Protein AF-A0A6A4NBH6-F1 (afdb_monomer_lite)

Foldseek 3Di:
DDDPPVVPDDLVPDDLVPRPVNPPPPCPDPPVPCDPVNVVVVVVVVVVLVVQQVPDVVSVVVSVVVVVVVVVVVVPDDPPDDDDDPDDDDDPDDPPPPDDPDPDPDPDDPPDDDDPDDPPPPPQQCFEPPPPQRDRPDYVVPRVVVVVVVVPDPPDDDDDDD

Radius of gyration: 33.13 Å; chains: 1; bounding box: 69×59×85 Å

Secondary structure (DSSP, 8-state):
-----TT---GGGS-GGGSGGG-SS----------HHHHHHHHHHHHHHHHHHTT-HHHHHHHHHHHHHHHHHHHTSPPS------------------PPPP-----PPP---PPSS------------STTT--SSS-GGG-HHHHHHHHTS---------

pLDDT: mean 70.54, std 18.47, range [39.44, 98.12]

Structure (mmCIF, N/CA/C/O backbone):
data_AF-A0A6A4NBH6-F1
#
_entry.id   AF-A0A6A4NBH6-F1
#
loop_
_atom_site.group_PDB
_atom_site.id
_atom_site.type_symbol
_atom_site.label_atom_id
_atom_site.label_alt_id
_atom_site.label_comp_id
_atom_site.label_asym_id
_atom_site.label_entity_id
_atom_site.label_seq_id
_atom_site.pdbx_PDB_ins_code
_atom_site.Cartn_x
_atom_site.Cartn_y
_atom_site.Cartn_z
_atom_site.occupancy
_atom_site.B_iso_or_equiv
_atom_site.auth_seq_id
_atom_site.auth_comp_id
_atom_site.auth_asym_id
_atom_site.auth_atom_id
_atom_site.pdbx_PDB_model_num
ATOM 1 N N . MET A 1 1 ? -9.751 12.878 -36.131 1.00 39.44 1 MET A N 1
ATOM 2 C CA . MET A 1 1 ? -8.329 13.252 -36.295 1.00 39.44 1 MET A CA 1
ATOM 3 C C . MET A 1 1 ? -7.495 11.997 -36.101 1.00 39.44 1 MET A C 1
ATOM 5 O O . MET A 1 1 ? -7.466 11.483 -34.992 1.00 39.44 1 MET A O 1
ATOM 9 N N . LEU A 1 2 ? -6.922 11.445 -37.173 1.00 47.69 2 LEU A N 1
ATOM 10 C CA . LEU A 1 2 ? -6.086 10.242 -37.103 1.00 47.69 2 LEU A CA 1
ATOM 11 C C . LEU A 1 2 ? -4.671 10.660 -36.704 1.00 47.69 2 LEU A C 1
ATOM 13 O O . LEU A 1 2 ? -4.011 11.411 -37.420 1.00 47.69 2 LEU A O 1
ATOM 17 N N . LYS A 1 3 ? -4.250 10.237 -35.513 1.00 53.72 3 LYS A N 1
ATOM 18 C CA . LYS A 1 3 ? -2.918 10.503 -34.981 1.00 53.72 3 LYS A CA 1
ATOM 19 C C . LYS A 1 3 ? -1.975 9.487 -35.613 1.00 53.72 3 LYS A C 1
ATOM 21 O O . LYS A 1 3 ? -1.895 8.347 -35.170 1.00 53.72 3 LYS A O 1
ATOM 26 N N . ASN A 1 4 ? -1.350 9.871 -36.718 1.00 55.12 4 ASN A N 1
ATOM 27 C CA . ASN A 1 4 ? -0.366 9.013 -37.350 1.00 55.12 4 ASN A CA 1
ATOM 28 C C . ASN A 1 4 ? 0.938 9.082 -36.554 1.00 55.12 4 ASN A C 1
ATOM 30 O O . ASN A 1 4 ? 1.739 10.003 -36.722 1.00 55.12 4 ASN A O 1
ATOM 34 N N . ASP A 1 5 ? 1.149 8.094 -35.691 1.00 62.22 5 ASP A N 1
ATOM 35 C CA . ASP A 1 5 ? 2.403 7.908 -34.970 1.00 62.22 5 ASP A CA 1
ATOM 36 C C . ASP A 1 5 ? 3.453 7.266 -35.898 1.00 62.22 5 ASP A C 1
ATOM 38 O O . ASP A 1 5 ? 3.867 6.121 -35.729 1.00 62.22 5 ASP A O 1
ATOM 42 N N . TYR A 1 6 ? 3.899 8.028 -36.902 1.00 61.91 6 TYR A N 1
ATOM 43 C CA . TYR A 1 6 ? 4.913 7.626 -37.890 1.00 61.91 6 TYR A CA 1
ATOM 44 C C . TYR A 1 6 ? 6.323 7.398 -37.309 1.00 61.91 6 TYR A C 1
ATOM 46 O O . TYR A 1 6 ? 7.244 7.055 -38.046 1.00 61.91 6 TYR A O 1
ATOM 54 N N . PHE A 1 7 ? 6.511 7.581 -36.001 1.00 66.62 7 PHE A N 1
ATOM 55 C CA . PHE A 1 7 ? 7.799 7.404 -35.321 1.00 66.62 7 PHE A CA 1
ATOM 56 C C . PHE A 1 7 ? 7.927 6.069 -34.577 1.00 66.62 7 PHE A C 1
ATOM 58 O O . PHE A 1 7 ? 8.984 5.784 -34.016 1.00 66.62 7 PHE A O 1
ATOM 65 N N . ASN A 1 8 ? 6.887 5.229 -34.585 1.00 71.44 8 ASN A N 1
ATOM 66 C CA . ASN A 1 8 ? 6.960 3.892 -34.003 1.00 71.44 8 ASN A CA 1
ATOM 67 C C . ASN A 1 8 ? 7.524 2.910 -35.032 1.00 71.44 8 ASN A C 1
ATOM 69 O O . ASN A 1 8 ? 6.779 2.267 -35.769 1.00 71.44 8 ASN A O 1
ATOM 73 N N . LEU A 1 9 ? 8.854 2.817 -35.099 1.00 75.56 9 LEU A N 1
ATOM 74 C CA . LEU A 1 9 ? 9.525 1.827 -35.936 1.00 75.56 9 LEU A CA 1
ATOM 75 C C . LEU A 1 9 ? 9.353 0.425 -35.311 1.00 75.56 9 LEU A C 1
ATOM 77 O O . LEU A 1 9 ? 9.776 0.235 -34.170 1.00 75.56 9 LEU A O 1
ATOM 81 N N . PRO A 1 10 ? 8.755 -0.556 -36.016 1.00 81.19 10 PRO A N 1
ATOM 82 C CA . PRO A 1 10 ? 8.563 -1.900 -35.473 1.00 81.19 10 PRO A CA 1
ATOM 83 C C . PRO A 1 10 ? 9.874 -2.597 -35.079 1.00 81.19 10 PRO A C 1
ATOM 85 O O . PRO A 1 10 ? 10.871 -2.500 -35.794 1.00 81.19 10 PRO A O 1
ATOM 88 N N . ASP A 1 11 ? 9.836 -3.399 -34.010 1.00 75.75 11 ASP A N 1
ATOM 89 C CA . ASP A 1 11 ? 10.998 -4.091 -33.418 1.00 75.75 11 ASP A CA 1
ATOM 90 C C . ASP A 1 11 ? 11.776 -4.993 -34.386 1.00 75.75 11 ASP A C 1
ATOM 92 O O . ASP A 1 11 ? 12.974 -5.229 -34.199 1.00 75.75 11 ASP A O 1
ATOM 96 N N . LYS A 1 12 ? 11.117 -5.482 -35.442 1.00 80.81 12 LYS A N 1
ATOM 97 C CA . LYS A 1 12 ? 11.752 -6.273 -36.506 1.00 80.81 12 LYS A CA 1
ATOM 98 C C . LYS A 1 12 ? 12.794 -5.489 -37.314 1.00 80.81 12 LYS A C 1
ATOM 100 O O . LYS A 1 12 ? 13.667 -6.104 -37.909 1.00 80.81 12 LYS A O 1
ATOM 105 N N . TYR A 1 13 ? 12.724 -4.157 -37.312 1.00 82.06 13 TYR A N 1
ATOM 106 C CA . TYR A 1 13 ? 13.686 -3.286 -37.997 1.00 82.06 13 TYR A CA 1
ATOM 107 C C . TYR A 1 13 ? 14.760 -2.719 -37.060 1.00 82.06 13 TYR A C 1
ATOM 109 O O . TYR A 1 13 ? 15.695 -2.069 -37.523 1.00 82.06 13 TYR A O 1
ATOM 117 N N . LEU A 1 14 ? 14.637 -2.938 -35.747 1.00 77.81 14 LEU A N 1
ATOM 118 C CA . LEU A 1 14 ? 15.648 -2.522 -34.782 1.00 77.81 14 LEU A CA 1
ATOM 119 C C . LEU A 1 14 ? 16.732 -3.605 -34.669 1.00 77.81 14 LEU A C 1
ATOM 121 O O . LEU A 1 14 ? 16.396 -4.786 -34.534 1.00 77.81 14 LEU A O 1
ATOM 125 N N . PRO A 1 15 ? 18.028 -3.230 -34.662 1.00 77.69 15 PRO A N 1
ATOM 126 C CA . PRO A 1 15 ? 19.101 -4.152 -34.307 1.00 77.69 15 PRO A CA 1
ATOM 127 C C . PRO A 1 15 ? 18.795 -4.835 -32.974 1.00 77.69 15 PRO A C 1
ATOM 129 O O . PRO A 1 15 ? 18.314 -4.162 -32.061 1.00 77.69 15 PRO A O 1
ATOM 132 N N . LEU A 1 16 ? 19.119 -6.130 -32.839 1.00 70.44 16 LEU A N 1
ATOM 133 C CA . LEU A 1 16 ? 18.786 -6.923 -31.646 1.00 70.44 16 LEU A CA 1
ATOM 134 C C . LEU A 1 16 ? 19.117 -6.162 -30.364 1.00 70.44 16 LEU A C 1
ATOM 136 O O . LEU A 1 16 ? 18.200 -5.869 -29.624 1.00 70.44 16 LEU A O 1
ATOM 140 N N . ARG A 1 17 ? 20.356 -5.673 -30.207 1.00 72.50 17 ARG A N 1
ATOM 141 C CA . ARG A 1 17 ? 20.828 -4.866 -29.058 1.00 72.50 17 ARG A CA 1
ATOM 142 C C . ARG A 1 17 ? 19.977 -3.640 -28.672 1.00 72.50 17 ARG A C 1
ATOM 144 O O . ARG A 1 17 ? 20.167 -3.100 -27.587 1.00 72.50 17 ARG A O 1
ATOM 151 N N . TRP A 1 18 ? 19.139 -3.128 -29.573 1.00 71.69 18 TRP A N 1
ATOM 152 C CA . TRP A 1 18 ? 18.244 -1.985 -29.347 1.00 71.69 18 TRP A CA 1
ATOM 153 C C . TRP A 1 18 ? 16.795 -2.412 -29.098 1.00 71.69 18 TRP A C 1
ATOM 155 O O . TRP A 1 18 ? 15.990 -1.605 -28.632 1.00 71.69 18 TRP A O 1
ATOM 165 N N . ARG A 1 19 ? 16.456 -3.674 -29.376 1.00 78.50 19 ARG A N 1
ATOM 166 C CA . ARG A 1 19 ? 15.166 -4.257 -29.031 1.00 78.50 19 ARG A CA 1
ATOM 167 C C . ARG A 1 19 ? 15.088 -4.393 -27.514 1.00 78.50 19 ARG A C 1
ATOM 169 O O . ARG A 1 19 ? 15.969 -4.965 -26.878 1.00 78.50 19 ARG A O 1
ATOM 176 N N . ARG A 1 20 ? 13.997 -3.917 -26.911 1.00 64.69 20 ARG A N 1
ATOM 177 C CA . ARG A 1 20 ? 13.795 -4.034 -25.452 1.00 64.69 20 ARG A CA 1
ATOM 178 C C . ARG A 1 20 ? 13.777 -5.492 -24.973 1.00 64.69 20 ARG A C 1
ATOM 180 O O . ARG A 1 20 ? 14.118 -5.751 -23.823 1.00 64.69 20 ARG A O 1
ATOM 187 N N . ALA A 1 21 ? 13.411 -6.419 -25.857 1.00 57.66 21 ALA A N 1
ATOM 188 C CA . ALA A 1 21 ? 13.360 -7.853 -25.592 1.00 57.66 21 ALA A CA 1
ATOM 189 C C . ALA A 1 21 ? 14.740 -8.537 -25.514 1.00 57.66 21 ALA A C 1
ATOM 191 O O . ALA A 1 21 ? 14.831 -9.626 -24.967 1.00 57.66 21 ALA A O 1
ATOM 192 N N . SER A 1 22 ? 15.823 -7.927 -26.018 1.00 54.28 22 SER A N 1
ATOM 193 C CA . SER A 1 22 ? 17.153 -8.564 -26.053 1.00 54.28 22 SER A CA 1
ATOM 194 C C . SER A 1 22 ? 18.062 -8.156 -24.885 1.00 54.28 22 SER A C 1
ATOM 196 O O . SER A 1 22 ? 19.291 -8.243 -24.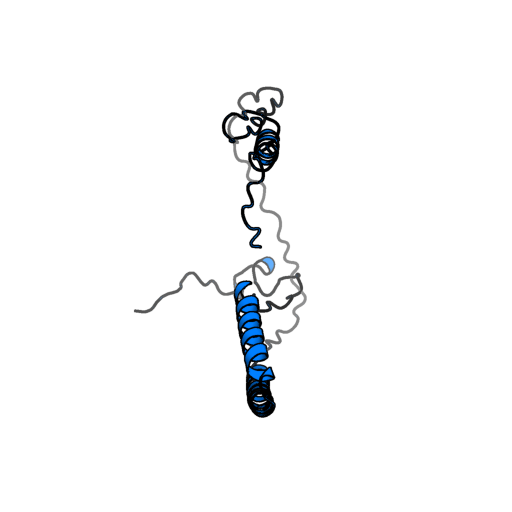981 1.00 54.28 22 SER A O 1
ATOM 198 N N . SER A 1 23 ? 17.495 -7.601 -23.817 1.00 52.56 23 SER A N 1
ATOM 199 C CA . SER A 1 23 ? 18.273 -7.242 -22.639 1.00 52.56 23 SER A CA 1
ATOM 200 C C . SER A 1 23 ? 18.846 -8.518 -22.017 1.00 52.56 23 SER A C 1
ATOM 202 O O . SER A 1 23 ? 18.110 -9.298 -21.431 1.00 52.56 23 SER A O 1
ATOM 204 N N . LEU A 1 24 ? 20.166 -8.712 -22.108 1.00 53.81 24 LEU A N 1
ATOM 205 C CA . LEU A 1 24 ? 20.897 -9.736 -21.341 1.00 53.81 24 LEU A CA 1
ATOM 206 C C . LEU A 1 24 ? 20.950 -9.423 -19.839 1.00 53.81 24 LEU A C 1
ATOM 208 O O . LEU A 1 24 ? 21.457 -10.213 -19.048 1.00 53.81 24 LEU A O 1
ATOM 212 N N . ILE A 1 25 ? 20.437 -8.262 -19.428 1.00 53.56 25 ILE A N 1
ATOM 213 C CA . ILE A 1 25 ? 20.061 -8.049 -18.037 1.00 53.56 25 ILE A CA 1
ATOM 214 C C . ILE A 1 25 ? 18.819 -8.913 -17.848 1.00 53.56 25 ILE A C 1
ATOM 216 O O . ILE A 1 25 ? 17.854 -8.662 -18.583 1.00 53.56 25 ILE A O 1
ATOM 220 N N . PRO A 1 26 ? 18.813 -9.880 -16.903 1.00 41.62 26 PRO A N 1
ATOM 221 C CA . PRO A 1 26 ? 17.586 -10.550 -16.511 1.00 41.62 26 PRO A CA 1
ATOM 222 C C . PRO A 1 26 ? 16.522 -9.474 -16.414 1.00 41.62 26 PRO A C 1
ATOM 224 O O . PRO A 1 26 ? 16.798 -8.412 -15.840 1.00 41.62 26 PRO A O 1
ATOM 227 N N . GLN A 1 27 ? 15.356 -9.694 -17.015 1.00 49.47 27 GLN A N 1
ATOM 228 C CA . GLN A 1 27 ? 14.179 -8.905 -16.700 1.00 49.47 27 GLN A CA 1
ATOM 229 C C . GLN A 1 27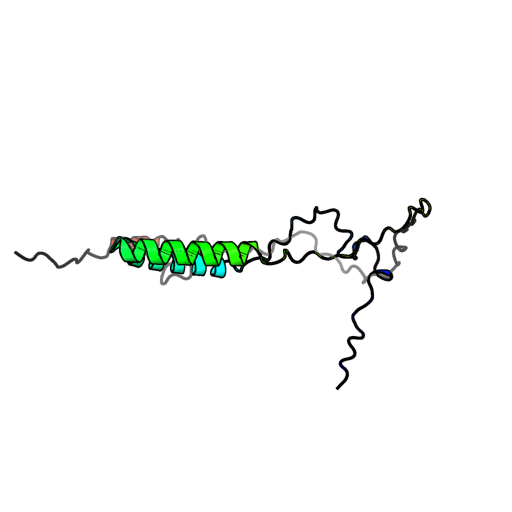 ? 13.896 -9.154 -15.214 1.00 49.47 27 GLN A C 1
ATOM 231 O O . GLN A 1 27 ? 13.032 -9.934 -14.831 1.00 49.47 27 GLN A O 1
ATOM 236 N N . SER A 1 28 ? 14.699 -8.520 -14.353 1.00 43.09 28 SER A N 1
ATOM 237 C CA . SER A 1 28 ? 14.349 -8.128 -13.015 1.00 43.09 28 SER A CA 1
ATOM 238 C C . SER A 1 28 ? 13.085 -7.365 -13.269 1.00 43.09 28 SER A C 1
ATOM 240 O O . SER A 1 28 ? 13.116 -6.264 -13.836 1.00 43.09 28 SER A O 1
ATOM 242 N N . ARG A 1 29 ? 11.996 -8.102 -13.043 1.00 44.72 29 ARG A N 1
ATOM 243 C CA . ARG A 1 29 ? 10.621 -7.687 -13.181 1.00 44.72 29 ARG A CA 1
ATOM 244 C C . ARG A 1 29 ? 10.635 -6.208 -12.895 1.00 44.72 29 ARG A C 1
ATOM 246 O O . ARG A 1 29 ? 11.079 -5.791 -11.820 1.00 44.72 29 ARG A O 1
ATOM 253 N N . ARG A 1 30 ? 10.205 -5.403 -13.864 1.00 47.12 30 ARG A N 1
ATOM 254 C CA . ARG A 1 30 ? 9.654 -4.107 -13.507 1.00 47.12 30 ARG A CA 1
ATOM 255 C C . ARG A 1 30 ? 8.464 -4.444 -12.613 1.00 47.12 30 ARG A C 1
ATOM 257 O O . ARG A 1 30 ? 7.331 -4.440 -13.066 1.00 47.12 30 ARG A O 1
ATOM 264 N N . LEU A 1 31 ? 8.736 -4.737 -11.336 1.00 49.66 31 LEU A N 1
ATOM 265 C CA . LEU A 1 31 ? 7.910 -4.292 -10.246 1.00 49.66 31 LEU A CA 1
ATOM 266 C C . LEU A 1 31 ? 7.666 -2.855 -10.642 1.00 49.66 31 LEU A C 1
ATOM 268 O O . LEU A 1 31 ? 8.613 -2.063 -10.724 1.00 49.66 31 LEU A O 1
ATOM 272 N N . ILE A 1 32 ? 6.442 -2.594 -11.087 1.00 50.81 32 ILE A N 1
ATOM 273 C CA . ILE A 1 32 ? 5.941 -1.253 -11.307 1.00 50.81 32 ILE A CA 1
ATOM 274 C C . ILE A 1 32 ? 6.525 -0.472 -10.146 1.00 50.81 32 ILE A C 1
ATOM 276 O O . ILE A 1 32 ? 6.311 -0.855 -8.994 1.00 50.81 32 ILE A O 1
ATOM 280 N N . LYS A 1 33 ? 7.405 0.490 -10.442 1.00 47.62 33 LYS A N 1
ATOM 281 C CA . LYS A 1 33 ? 8.020 1.322 -9.419 1.00 47.62 33 LYS A CA 1
ATOM 282 C C . LYS A 1 33 ? 6.856 2.112 -8.839 1.00 47.62 33 LYS A C 1
ATOM 284 O O . LYS A 1 33 ? 6.558 3.200 -9.320 1.00 47.62 33 LYS A O 1
ATOM 289 N N . CYS A 1 34 ? 6.141 1.502 -7.890 1.00 50.00 34 CYS A N 1
ATOM 290 C CA . CYS A 1 34 ? 5.232 2.163 -6.983 1.00 50.00 34 CYS A CA 1
ATOM 291 C C . CYS A 1 34 ? 6.048 3.349 -6.512 1.00 50.00 34 CYS A C 1
ATOM 293 O O . CYS A 1 34 ? 7.163 3.161 -6.013 1.00 50.00 34 CYS A O 1
ATOM 295 N N . SER A 1 35 ? 5.587 4.557 -6.831 1.00 62.47 35 SER A N 1
ATOM 296 C CA . SER A 1 35 ? 6.333 5.757 -6.476 1.00 62.47 35 SER A CA 1
ATOM 297 C C . SER A 1 35 ? 6.662 5.667 -4.991 1.00 62.47 35 SER A C 1
ATOM 299 O O . SER A 1 35 ? 5.860 5.128 -4.221 1.00 62.47 35 SER A O 1
ATOM 301 N N . ASP A 1 36 ? 7.829 6.160 -4.582 1.00 64.00 36 ASP A N 1
ATOM 302 C CA . ASP A 1 36 ? 8.282 6.035 -3.191 1.00 64.00 36 ASP A CA 1
ATOM 303 C C . ASP A 1 36 ? 7.206 6.539 -2.194 1.00 64.00 36 ASP A C 1
ATOM 305 O O . ASP A 1 36 ? 7.092 6.037 -1.078 1.00 64.00 36 ASP A O 1
ATOM 309 N N . ASN A 1 37 ? 6.328 7.438 -2.654 1.00 79.81 37 ASN A N 1
ATOM 310 C CA . ASN A 1 37 ? 5.184 7.983 -1.928 1.00 79.81 37 ASN A CA 1
ATOM 311 C C . ASN A 1 37 ? 4.008 7.001 -1.748 1.00 79.81 37 ASN A C 1
ATOM 313 O O . ASN A 1 37 ? 3.408 6.984 -0.680 1.00 79.81 37 ASN A O 1
ATOM 317 N N . SER A 1 38 ? 3.692 6.144 -2.725 1.00 85.25 38 SER A N 1
ATOM 318 C CA . SER A 1 38 ? 2.542 5.216 -2.651 1.00 85.25 38 SER A CA 1
ATOM 319 C C . SER A 1 38 ? 2.645 4.203 -1.498 1.00 85.25 38 SER A C 1
ATOM 321 O O . SER A 1 38 ? 1.668 3.921 -0.806 1.00 85.25 38 SER A O 1
ATOM 323 N N . SER A 1 39 ? 3.854 3.699 -1.229 1.00 86.06 39 SER A N 1
ATOM 324 C CA . SER A 1 39 ? 4.156 2.851 -0.064 1.00 86.06 39 SER A CA 1
ATOM 325 C C . SER A 1 39 ? 3.933 3.599 1.254 1.00 86.06 39 SER A C 1
ATOM 327 O O . SER A 1 39 ? 3.394 3.041 2.212 1.00 86.06 39 SER A O 1
ATOM 329 N N . ILE A 1 40 ? 4.334 4.872 1.303 1.00 90.25 40 ILE A N 1
ATOM 330 C CA . ILE A 1 40 ? 4.185 5.732 2.482 1.00 90.25 40 ILE A CA 1
ATOM 331 C C . ILE A 1 40 ? 2.701 6.016 2.743 1.00 90.25 40 ILE A C 1
ATOM 333 O O . ILE A 1 40 ? 2.249 5.900 3.881 1.00 90.25 40 ILE A O 1
ATOM 337 N N . GLU A 1 41 ? 1.930 6.320 1.699 1.00 92.88 41 GLU A N 1
ATOM 338 C CA . GLU A 1 41 ? 0.482 6.538 1.778 1.00 92.88 41 GLU A CA 1
ATOM 339 C C . GLU A 1 41 ? -0.251 5.291 2.282 1.00 92.88 41 GLU A C 1
ATOM 341 O O . GLU A 1 41 ? -1.035 5.380 3.229 1.00 92.88 41 GLU A O 1
ATOM 346 N N . LEU A 1 42 ? 0.058 4.113 1.726 1.00 94.12 42 LEU A N 1
ATOM 347 C CA . LEU A 1 42 ? -0.537 2.854 2.174 1.00 94.12 42 LEU A CA 1
ATOM 348 C C . LEU A 1 42 ? -0.228 2.580 3.652 1.00 94.12 42 LEU A C 1
ATOM 350 O O . LEU A 1 42 ? -1.121 2.216 4.415 1.00 94.12 42 LEU A O 1
ATOM 354 N N . ARG A 1 43 ? 1.022 2.789 4.082 1.00 93.56 43 ARG A N 1
ATOM 355 C CA . ARG A 1 43 ? 1.418 2.617 5.489 1.00 93.56 43 ARG A CA 1
ATOM 356 C C . ARG A 1 43 ? 0.680 3.579 6.417 1.00 93.56 43 ARG A C 1
ATOM 358 O O . ARG A 1 43 ? 0.234 3.151 7.476 1.00 93.56 43 ARG A O 1
ATOM 365 N N . SER A 1 44 ? 0.523 4.839 6.016 1.00 96.44 44 SER A N 1
ATOM 366 C CA . SER A 1 44 ? -0.230 5.846 6.776 1.00 96.44 44 SER A CA 1
ATOM 367 C C . SER A 1 44 ? -1.699 5.441 6.956 1.00 96.44 44 SER A C 1
ATOM 369 O O . SER A 1 44 ? -2.235 5.482 8.064 1.00 96.44 44 SER A O 1
ATOM 371 N N . LEU A 1 45 ? -2.343 4.957 5.889 1.00 96.44 45 LEU A N 1
ATOM 372 C CA . LEU A 1 45 ? -3.720 4.459 5.949 1.00 96.44 45 LEU A CA 1
ATOM 373 C C . LEU A 1 45 ? -3.864 3.264 6.899 1.00 96.44 45 LEU A C 1
ATOM 375 O O . LEU A 1 45 ? -4.795 3.236 7.703 1.00 96.44 45 LEU A O 1
ATOM 379 N N . VAL A 1 46 ? -2.934 2.307 6.841 1.00 96.31 46 VAL A N 1
ATOM 380 C CA . VAL A 1 46 ? -2.933 1.140 7.738 1.00 96.31 46 VAL A CA 1
ATOM 381 C C . VAL A 1 46 ? -2.756 1.562 9.198 1.00 96.31 46 VAL A C 1
ATOM 383 O O . VAL A 1 46 ? -3.474 1.055 10.052 1.00 96.31 46 VAL A O 1
ATOM 386 N N . GLN A 1 47 ? -1.878 2.526 9.492 1.00 97.19 47 GLN A N 1
ATOM 387 C CA . GLN A 1 47 ? -1.698 3.042 10.855 1.00 97.19 47 GLN A CA 1
ATOM 388 C C . GLN A 1 47 ? -2.971 3.703 11.401 1.00 97.19 47 GLN A C 1
ATOM 390 O O . GLN A 1 47 ? -3.366 3.439 12.536 1.00 97.19 47 GLN A O 1
ATOM 395 N N . ASN A 1 48 ? -3.652 4.521 10.595 1.00 96.75 48 ASN A N 1
ATOM 396 C CA . ASN A 1 48 ? -4.919 5.134 11.006 1.00 96.75 48 ASN A CA 1
ATOM 397 C C . ASN A 1 48 ? -6.000 4.076 11.267 1.00 96.75 48 ASN A C 1
ATOM 399 O O . ASN A 1 48 ? -6.731 4.155 12.255 1.00 96.75 48 ASN A O 1
ATOM 403 N N . LEU A 1 49 ? -6.078 3.063 10.399 1.00 96.88 49 LEU A N 1
ATOM 404 C CA . LEU A 1 49 ? -6.994 1.940 10.567 1.00 96.88 49 LEU A CA 1
ATOM 405 C C . LEU A 1 49 ? -6.694 1.151 11.849 1.00 96.88 49 LEU A C 1
ATOM 407 O O . LEU A 1 49 ? -7.620 0.771 12.560 1.00 96.88 49 LEU A O 1
ATOM 411 N N . GLU A 1 50 ? -5.422 0.920 12.169 1.00 97.06 50 GLU A N 1
ATOM 412 C CA . GLU A 1 50 ? -4.991 0.224 13.385 1.00 97.06 50 GLU A CA 1
ATOM 413 C C . GLU A 1 50 ? -5.440 0.975 14.647 1.00 97.06 50 GLU A C 1
ATOM 415 O O . GLU A 1 50 ? -6.112 0.398 15.505 1.00 97.06 50 GLU A O 1
ATOM 420 N N . VAL A 1 51 ? -5.179 2.286 14.713 1.00 97.88 51 VAL A N 1
ATOM 421 C CA . VAL A 1 51 ? -5.585 3.142 15.841 1.00 97.88 51 VAL A CA 1
ATOM 422 C C . VAL A 1 51 ? -7.103 3.140 16.047 1.00 97.88 51 VAL A C 1
ATOM 424 O O . VAL A 1 51 ? -7.570 3.136 17.186 1.00 97.88 51 VAL A O 1
ATOM 427 N N . GLU A 1 52 ? -7.897 3.136 14.974 1.00 96.88 52 GLU A N 1
ATOM 428 C CA . GLU A 1 52 ? -9.361 3.120 15.087 1.00 96.88 52 GLU A CA 1
ATOM 429 C C . GLU A 1 52 ? -9.942 1.733 15.379 1.00 96.88 52 GLU A C 1
ATOM 431 O O . GLU A 1 52 ? -10.917 1.620 16.133 1.00 96.88 52 GLU A O 1
ATOM 436 N N . SER A 1 53 ? -9.364 0.682 14.795 1.00 96.44 53 SER A N 1
ATOM 437 C CA . SER A 1 53 ? -9.869 -0.692 14.899 1.00 96.44 53 SER A CA 1
ATOM 438 C C . SER A 1 53 ? -9.608 -1.313 16.269 1.00 96.44 53 SER A C 1
ATOM 440 O O . SER A 1 53 ? -10.460 -2.043 16.770 1.00 96.44 53 SER A O 1
ATOM 442 N N . LEU A 1 54 ? -8.498 -0.964 16.927 1.00 97.25 54 LEU A N 1
ATOM 443 C CA . LEU A 1 54 ? -8.137 -1.501 18.244 1.00 97.25 54 LEU A CA 1
ATOM 444 C C . LEU A 1 54 ? -8.914 -0.882 19.417 1.00 97.25 54 LEU A C 1
ATOM 446 O O . LEU A 1 54 ? -8.782 -1.346 20.547 1.00 97.25 54 LEU A O 1
ATOM 450 N N . LYS A 1 55 ? -9.761 0.126 19.176 1.00 97.00 55 LYS A N 1
ATOM 451 C CA . LYS A 1 55 ? -10.567 0.761 20.235 1.00 97.00 55 LYS A CA 1
ATOM 452 C C . LYS A 1 55 ? -11.612 -0.174 20.843 1.00 97.00 55 LYS A C 1
ATOM 454 O O . LYS A 1 55 ? -11.952 -0.025 22.012 1.00 97.00 55 LYS A O 1
ATOM 459 N N . THR A 1 56 ? -12.155 -1.102 20.057 1.00 97.69 56 THR A N 1
ATOM 460 C CA . THR A 1 56 ? -13.213 -2.028 20.496 1.00 97.69 56 THR A CA 1
ATOM 461 C C . THR A 1 56 ? -13.144 -3.326 19.706 1.00 97.69 56 THR A C 1
ATOM 463 O O . THR A 1 56 ? -12.797 -3.297 18.524 1.00 97.69 56 THR A O 1
ATOM 466 N N . LYS A 1 57 ? -13.584 -4.436 20.306 1.00 97.00 57 LYS A N 1
ATOM 467 C CA . LYS A 1 57 ? -13.607 -5.745 19.642 1.00 97.00 57 LYS A CA 1
ATOM 468 C C . LYS A 1 57 ? -14.430 -5.747 18.346 1.00 97.00 57 LYS A C 1
ATOM 470 O O . LYS A 1 57 ? -13.929 -6.213 17.327 1.00 97.00 57 LYS A O 1
ATOM 475 N N . ASP A 1 58 ? -15.613 -5.137 18.360 1.00 98.00 58 ASP A N 1
ATOM 476 C CA . ASP A 1 58 ? -16.506 -5.080 17.194 1.00 98.00 58 ASP A CA 1
ATOM 477 C C . ASP A 1 58 ? -15.859 -4.355 16.003 1.00 98.00 58 ASP A C 1
ATOM 479 O O . ASP A 1 58 ? -15.890 -4.835 14.870 1.00 98.00 58 ASP A O 1
ATOM 483 N N . ARG A 1 59 ? -15.202 -3.211 16.252 1.00 97.88 59 ARG A N 1
ATOM 484 C CA . ARG A 1 59 ? -14.470 -2.462 15.212 1.00 97.88 59 ARG A CA 1
ATOM 485 C C . ARG A 1 59 ? -13.332 -3.275 14.606 1.00 97.88 59 ARG A C 1
ATOM 487 O O . ARG A 1 59 ? -13.143 -3.224 13.392 1.00 97.88 59 ARG A O 1
ATOM 494 N N . PHE A 1 60 ? -12.592 -4.019 15.427 1.00 98.00 60 PHE A N 1
ATOM 495 C CA . PHE A 1 60 ? -11.537 -4.907 14.947 1.00 98.00 60 PHE A CA 1
ATOM 496 C C . PHE A 1 60 ? -12.097 -6.002 14.031 1.00 98.00 60 PHE A C 1
ATOM 498 O O . PHE A 1 60 ? -11.540 -6.244 12.963 1.00 98.00 60 PHE A O 1
ATOM 505 N N . GLU A 1 61 ? -13.208 -6.636 14.408 1.00 98.00 61 GLU A N 1
ATOM 506 C CA . GLU A 1 61 ? -13.828 -7.693 13.602 1.00 98.00 61 GLU A CA 1
ATOM 507 C C . GLU A 1 61 ? -14.324 -7.174 12.248 1.00 98.00 61 GLU A C 1
ATOM 509 O O . GLU A 1 61 ? -14.068 -7.803 11.217 1.00 98.00 61 GLU A O 1
ATOM 514 N N . VAL A 1 62 ? -14.956 -5.994 12.225 1.00 98.12 62 VAL A N 1
ATOM 515 C CA . VAL A 1 62 ? -15.361 -5.329 10.976 1.00 98.12 62 VAL A CA 1
ATOM 516 C C . VAL A 1 62 ? -14.138 -5.005 10.116 1.00 98.12 62 VAL A C 1
ATOM 518 O O . VAL A 1 62 ? -14.096 -5.392 8.949 1.00 98.12 62 VAL A O 1
ATOM 521 N N . ALA A 1 63 ? -13.119 -4.353 10.684 1.00 97.50 63 ALA A N 1
ATOM 522 C CA . ALA A 1 63 ? -11.908 -3.983 9.954 1.00 97.50 63 ALA A CA 1
ATOM 523 C C . ALA A 1 63 ? -11.177 -5.209 9.383 1.00 97.50 63 ALA A C 1
ATOM 525 O O . ALA A 1 63 ? -10.771 -5.203 8.222 1.00 97.50 63 ALA A O 1
ATOM 526 N N . SER A 1 64 ? -11.054 -6.282 10.167 1.00 96.62 64 SER A N 1
ATOM 527 C CA . SER A 1 64 ? -10.406 -7.525 9.747 1.00 96.62 64 SER A CA 1
ATOM 528 C C . SER A 1 64 ? -11.157 -8.196 8.593 1.00 96.62 64 SER A C 1
ATOM 530 O O . SER A 1 64 ? -10.540 -8.583 7.597 1.00 96.62 64 SER A O 1
ATOM 532 N N . LYS A 1 65 ? -12.493 -8.264 8.672 1.00 97.88 65 LYS A N 1
ATOM 533 C CA . LYS A 1 65 ? -13.337 -8.826 7.610 1.00 97.88 65 LYS A CA 1
ATOM 534 C C . LYS A 1 65 ? -13.245 -8.026 6.311 1.00 97.88 65 LYS A C 1
ATOM 536 O O . LYS A 1 65 ? -13.199 -8.622 5.237 1.00 97.88 65 LYS A O 1
ATOM 541 N N . GLU A 1 66 ? -13.229 -6.696 6.388 1.00 97.62 66 GLU A N 1
ATOM 542 C CA . GLU A 1 66 ? -13.086 -5.852 5.197 1.00 97.62 66 GLU A CA 1
ATOM 543 C C . GLU A 1 66 ? -11.677 -5.943 4.592 1.00 97.62 66 GLU A C 1
ATOM 545 O O . GLU A 1 66 ? -11.547 -6.077 3.375 1.00 97.62 66 GLU A O 1
ATOM 550 N N . LEU A 1 67 ? -10.620 -5.967 5.414 1.00 97.06 67 LEU A N 1
ATOM 551 C CA . LEU A 1 67 ? -9.249 -6.156 4.929 1.00 97.06 67 LEU A CA 1
ATOM 552 C C . LEU A 1 67 ? -9.075 -7.488 4.193 1.00 97.06 67 LEU A C 1
ATOM 554 O O . LEU A 1 67 ? -8.442 -7.518 3.140 1.00 97.06 67 LEU A O 1
ATOM 558 N N . ASP A 1 68 ? -9.667 -8.574 4.692 1.00 97.69 68 ASP A N 1
ATOM 559 C CA . ASP A 1 68 ? -9.607 -9.878 4.025 1.00 97.69 68 ASP A CA 1
ATOM 560 C C . ASP A 1 68 ? -10.251 -9.842 2.625 1.00 97.69 68 ASP A C 1
ATOM 562 O O . ASP A 1 68 ? -9.694 -10.379 1.663 1.00 97.69 68 ASP A O 1
ATOM 566 N N . LYS A 1 69 ? -11.379 -9.133 2.464 1.00 97.81 69 LYS A N 1
ATOM 567 C CA . LYS A 1 69 ? -12.004 -8.920 1.145 1.00 97.81 69 LYS A CA 1
ATOM 568 C C . LYS A 1 69 ? -11.096 -8.131 0.204 1.00 97.81 69 LYS A C 1
ATOM 570 O O . LYS A 1 69 ? -10.945 -8.519 -0.953 1.00 97.81 69 LYS A O 1
ATOM 575 N N . VAL A 1 70 ? -10.485 -7.048 0.689 1.00 97.00 70 VAL A N 1
ATOM 576 C CA . VAL A 1 70 ? -9.570 -6.215 -0.110 1.00 97.00 70 VAL A CA 1
ATOM 577 C C . VAL A 1 70 ? -8.344 -7.021 -0.541 1.00 97.00 70 VAL A C 1
ATOM 579 O O . VAL A 1 70 ? -7.967 -6.985 -1.709 1.00 97.00 70 VAL A O 1
ATOM 582 N N . ILE A 1 71 ? -7.759 -7.813 0.363 1.00 96.06 71 ILE A N 1
ATOM 583 C CA . ILE A 1 71 ? -6.620 -8.686 0.051 1.00 96.06 71 ILE A CA 1
ATOM 584 C C . ILE A 1 71 ? -7.000 -9.715 -1.017 1.00 96.06 71 ILE A C 1
ATOM 586 O O . ILE A 1 71 ? -6.237 -9.920 -1.961 1.00 96.06 71 ILE A O 1
ATOM 590 N N . LYS A 1 72 ? -8.171 -10.354 -0.898 1.00 96.81 72 LYS A N 1
ATOM 591 C CA . LYS A 1 72 ? -8.675 -11.300 -1.906 1.00 96.81 72 LYS A CA 1
ATOM 592 C C . LYS A 1 72 ? -8.861 -10.639 -3.268 1.00 96.81 72 LYS A C 1
ATOM 594 O O . LYS A 1 72 ? -8.463 -11.220 -4.271 1.00 96.81 72 LYS A O 1
ATOM 599 N N . LEU A 1 73 ? -9.415 -9.428 -3.296 1.00 96.31 73 LEU A N 1
ATOM 600 C CA . LEU A 1 73 ? -9.599 -8.661 -4.525 1.00 96.31 73 LEU A CA 1
ATOM 601 C C . LEU A 1 73 ? -8.257 -8.345 -5.192 1.00 96.31 73 LEU A C 1
ATOM 603 O O . LEU A 1 73 ? -8.103 -8.618 -6.376 1.00 96.31 73 LEU A O 1
ATOM 607 N N . ILE A 1 74 ? -7.276 -7.846 -4.433 1.00 94.94 74 ILE A N 1
ATOM 608 C CA . ILE A 1 74 ? -5.940 -7.518 -4.958 1.00 94.94 74 ILE A CA 1
ATOM 609 C C . ILE A 1 74 ? -5.238 -8.773 -5.491 1.00 94.94 74 ILE A C 1
ATOM 611 O O . ILE A 1 74 ? -4.667 -8.737 -6.574 1.00 94.94 74 ILE A O 1
ATOM 615 N N . LYS A 1 75 ? -5.317 -9.900 -4.771 1.00 93.19 75 LYS A N 1
ATOM 616 C CA . LYS A 1 75 ? -4.747 -11.186 -5.216 1.00 93.19 75 LYS A CA 1
ATOM 617 C C . LYS A 1 75 ? -5.411 -11.746 -6.477 1.00 93.19 75 LYS A C 1
ATOM 619 O O . LYS A 1 75 ? -4.792 -12.546 -7.166 1.00 93.19 75 LYS A O 1
ATOM 624 N N . GLY A 1 76 ? -6.668 -11.387 -6.734 1.00 91.69 76 GLY A N 1
ATOM 625 C CA . GLY A 1 76 ? -7.413 -11.812 -7.919 1.00 91.69 76 GLY A CA 1
ATOM 626 C C . GLY A 1 76 ? -7.177 -10.940 -9.153 1.00 91.69 76 GLY A C 1
ATOM 627 O O . GLY A 1 76 ? -7.719 -11.246 -10.213 1.00 91.69 76 GLY A O 1
ATOM 628 N N . MET A 1 77 ? -6.412 -9.850 -9.038 1.00 89.81 77 MET A N 1
ATOM 629 C CA . MET A 1 77 ? -6.051 -9.028 -10.191 1.00 89.81 77 MET A CA 1
ATOM 630 C C . MET A 1 77 ? -5.032 -9.781 -11.058 1.00 89.81 77 MET A C 1
ATOM 632 O O . MET A 1 77 ? -4.112 -10.383 -10.506 1.00 89.81 77 MET A O 1
ATOM 636 N N . PRO A 1 78 ? -5.167 -9.768 -12.397 1.00 82.38 78 PRO A N 1
ATOM 637 C CA . PRO A 1 78 ? -4.189 -10.410 -13.261 1.00 82.38 78 PRO A CA 1
ATOM 638 C C . PRO A 1 78 ? -2.837 -9.711 -13.115 1.00 82.38 78 PRO A C 1
ATOM 640 O O . PRO A 1 78 ? -2.749 -8.484 -13.232 1.00 82.38 78 PRO A O 1
ATOM 643 N N . ASP A 1 79 ? -1.781 -10.496 -12.918 1.00 68.75 79 ASP A N 1
ATOM 644 C CA . ASP A 1 79 ? -0.429 -10.041 -13.215 1.00 68.75 79 ASP A CA 1
ATOM 645 C C . ASP A 1 79 ? -0.426 -9.701 -14.711 1.00 68.75 79 ASP A C 1
ATOM 647 O O . ASP A 1 79 ? -0.726 -10.556 -15.543 1.00 68.75 79 ASP A O 1
ATOM 651 N N . GLN A 1 80 ? -0.211 -8.437 -15.079 1.00 59.88 80 GLN A N 1
ATOM 652 C CA . GLN A 1 80 ? -0.191 -8.036 -16.487 1.00 59.88 80 GLN A CA 1
ATOM 653 C C . GLN A 1 80 ? 1.027 -8.640 -17.203 1.00 59.88 80 GLN A C 1
ATOM 655 O O . GLN A 1 80 ? 2.015 -7.946 -17.416 1.00 59.88 80 GLN A O 1
ATOM 660 N N . GLU A 1 81 ? 0.952 -9.906 -17.605 1.00 54.62 81 GLU A 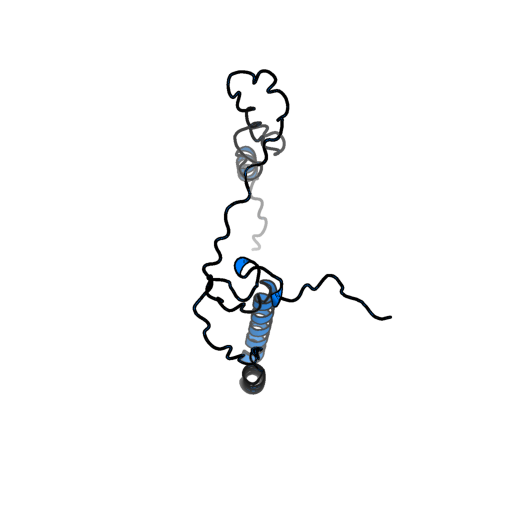N 1
ATOM 661 C CA . GLU A 1 81 ? 1.889 -10.561 -18.519 1.00 54.62 81 GLU A CA 1
ATOM 662 C C . GLU A 1 81 ? 1.115 -11.529 -19.428 1.00 54.62 81 GLU A C 1
ATOM 664 O O . GLU A 1 81 ? 0.997 -12.720 -19.162 1.00 54.62 81 GLU A O 1
ATOM 669 N N . GLN A 1 82 ? 0.570 -10.994 -20.523 1.00 45.69 82 GLN A N 1
ATOM 670 C CA . GLN A 1 82 ? 0.201 -11.780 -21.700 1.00 45.69 82 GLN A CA 1
ATOM 671 C C . GLN A 1 82 ? 1.077 -11.273 -22.849 1.00 45.69 82 GLN A C 1
ATOM 673 O O . GLN A 1 82 ? 0.745 -10.315 -23.543 1.00 45.69 82 GLN A O 1
ATOM 678 N N . PHE A 1 83 ? 2.271 -11.849 -22.965 1.00 44.44 83 PHE A N 1
ATOM 679 C CA . PHE A 1 83 ? 2.963 -11.913 -24.243 1.00 44.44 83 PHE A CA 1
ATOM 680 C C . PHE A 1 83 ? 2.657 -13.301 -24.780 1.00 44.44 83 PHE A C 1
ATOM 682 O O . PHE A 1 83 ? 3.087 -14.289 -24.189 1.00 44.44 83 PHE A O 1
ATOM 689 N N . ASP A 1 84 ? 1.850 -13.356 -25.838 1.00 43.81 84 ASP A N 1
ATOM 690 C CA . ASP A 1 84 ? 1.651 -14.584 -26.593 1.00 43.81 84 ASP A CA 1
ATOM 691 C C . ASP A 1 84 ? 3.019 -15.105 -27.042 1.00 43.81 84 ASP A C 1
ATOM 693 O O . ASP A 1 84 ? 3.833 -14.378 -27.623 1.00 43.81 84 ASP A O 1
ATOM 697 N N . ASP A 1 85 ? 3.262 -16.361 -26.690 1.00 48.31 85 ASP A N 1
ATOM 698 C CA . ASP A 1 85 ? 4.428 -17.145 -27.051 1.00 48.31 85 ASP A CA 1
ATOM 699 C C . ASP A 1 85 ? 4.468 -17.280 -28.577 1.00 48.31 85 ASP A C 1
ATOM 701 O O . ASP A 1 85 ? 3.687 -18.015 -29.180 1.00 48.31 85 ASP A O 1
ATOM 705 N N . PHE A 1 86 ? 5.338 -16.510 -29.228 1.00 48.16 86 PHE A N 1
ATOM 706 C CA . PHE A 1 86 ? 5.730 -16.806 -30.597 1.00 48.16 86 PHE A CA 1
ATOM 707 C C . PHE A 1 86 ? 6.895 -17.788 -30.516 1.00 48.16 86 PHE A C 1
ATOM 709 O O . PHE A 1 86 ? 8.050 -17.374 -30.390 1.00 48.16 86 PHE A O 1
ATOM 716 N N . GLU A 1 87 ? 6.589 -19.085 -30.605 1.00 48.69 87 GLU A N 1
ATOM 717 C CA . GLU A 1 87 ? 7.562 -20.052 -31.102 1.00 48.69 87 GLU A CA 1
ATOM 718 C C . GLU A 1 87 ? 7.991 -19.588 -32.498 1.00 48.69 87 GLU A C 1
ATOM 720 O O . GLU A 1 87 ? 7.197 -19.613 -33.440 1.00 48.69 87 GLU A O 1
ATOM 725 N N . ASP A 1 88 ? 9.241 -19.149 -32.637 1.00 43.97 88 ASP A N 1
ATOM 726 C CA . ASP A 1 88 ? 9.882 -19.094 -33.943 1.00 43.97 88 ASP A CA 1
ATOM 727 C C . ASP A 1 88 ? 11.095 -20.016 -33.932 1.00 43.97 88 ASP A C 1
ATOM 729 O O . ASP A 1 88 ? 11.981 -19.960 -33.072 1.00 43.97 88 ASP A O 1
ATOM 733 N N . VAL A 1 89 ? 11.038 -20.932 -34.884 1.00 46.03 89 VAL A N 1
ATOM 734 C CA . VAL A 1 89 ? 11.930 -22.057 -35.088 1.00 46.03 89 VAL A CA 1
ATOM 735 C C . VAL A 1 89 ? 13.365 -21.558 -35.221 1.00 46.03 89 VAL A C 1
ATOM 737 O O . VAL A 1 89 ? 13.679 -20.657 -35.995 1.00 46.03 89 VAL A O 1
ATOM 740 N N . VAL A 1 90 ? 14.253 -22.204 -34.469 1.00 48.84 90 VAL A N 1
ATOM 741 C CA . VAL A 1 90 ? 15.708 -22.112 -34.589 1.00 48.84 90 VAL A CA 1
ATOM 742 C C . VAL A 1 90 ? 16.125 -22.142 -36.063 1.00 48.84 90 VAL A C 1
ATOM 744 O O . VAL A 1 90 ? 16.035 -23.182 -36.713 1.00 48.84 90 VAL A O 1
ATOM 747 N N . ASN A 1 91 ? 16.668 -21.033 -36.567 1.00 46.75 91 ASN A N 1
ATOM 748 C CA . ASN A 1 91 ? 17.550 -21.058 -37.727 1.00 46.75 91 ASN A CA 1
ATOM 749 C C . ASN A 1 91 ? 18.947 -20.616 -37.282 1.00 46.75 91 ASN A C 1
ATOM 751 O O . ASN A 1 91 ? 19.256 -19.431 -37.163 1.00 46.75 91 ASN A O 1
ATOM 755 N N . ASN A 1 92 ? 19.769 -21.611 -36.955 1.00 50.88 92 ASN A N 1
ATOM 756 C CA . ASN A 1 92 ? 21.198 -21.442 -36.742 1.00 50.88 92 ASN A CA 1
ATOM 757 C C . ASN A 1 92 ? 21.851 -21.157 -38.096 1.00 50.88 92 ASN A C 1
ATOM 759 O O . ASN A 1 92 ? 22.057 -22.083 -38.878 1.00 50.88 92 ASN A O 1
ATOM 763 N N . GLY A 1 93 ? 22.210 -19.903 -38.357 1.00 51.88 93 GLY A N 1
ATOM 764 C CA . GLY A 1 93 ? 23.062 -19.589 -39.497 1.00 51.88 93 GLY A CA 1
ATOM 765 C C . GLY A 1 93 ? 22.904 -18.176 -40.022 1.00 51.88 93 GLY A C 1
ATOM 766 O O . GLY A 1 93 ? 22.414 -18.005 -41.127 1.00 51.88 93 GLY A O 1
ATOM 767 N N . ASP A 1 94 ? 23.362 -17.183 -39.264 1.00 52.22 94 ASP A N 1
ATOM 768 C CA . ASP A 1 94 ? 24.036 -16.042 -39.883 1.00 52.22 94 ASP A CA 1
ATOM 769 C C . ASP A 1 94 ? 24.957 -15.392 -38.846 1.00 52.22 94 ASP A C 1
ATOM 771 O O . ASP A 1 94 ? 24.514 -14.815 -37.850 1.00 52.22 94 ASP A O 1
ATOM 775 N N . ASP A 1 95 ? 26.260 -15.571 -39.039 1.00 54.97 95 ASP A N 1
ATOM 776 C CA . ASP A 1 95 ? 27.285 -14.808 -38.341 1.00 54.97 95 ASP A CA 1
ATOM 777 C C . ASP A 1 95 ? 27.178 -13.373 -38.856 1.00 54.97 95 ASP A C 1
ATOM 779 O O . ASP A 1 95 ? 27.717 -13.025 -39.905 1.00 54.97 95 ASP A O 1
ATOM 783 N N . CYS A 1 96 ? 26.405 -12.541 -38.158 1.00 53.00 96 CYS A N 1
ATOM 784 C CA . CYS A 1 96 ? 26.303 -11.123 -38.463 1.00 53.00 96 CYS A CA 1
ATOM 785 C C . CYS A 1 96 ? 27.659 -10.459 -38.175 1.00 53.00 96 CYS A C 1
ATOM 787 O O . CYS A 1 96 ? 27.847 -9.854 -37.114 1.00 53.00 96 CYS A O 1
ATOM 789 N N . GLY A 1 97 ? 28.593 -10.557 -39.121 1.00 61.94 97 GLY A N 1
ATOM 790 C CA . GLY A 1 97 ? 29.870 -9.858 -39.139 1.00 61.94 97 GLY A CA 1
ATOM 791 C C . GLY A 1 97 ? 29.649 -8.353 -39.249 1.00 61.94 97 GLY A C 1
ATOM 792 O O . GLY A 1 97 ? 29.802 -7.752 -40.309 1.00 61.94 97 GLY A O 1
ATOM 793 N N . VAL A 1 98 ? 29.245 -7.723 -38.146 1.00 60.03 98 VAL A N 1
ATOM 794 C CA . VAL A 1 98 ? 29.185 -6.267 -38.033 1.00 60.03 98 VAL A CA 1
ATOM 795 C C . VAL A 1 98 ? 30.621 -5.774 -37.909 1.00 60.03 98 VAL A C 1
ATOM 797 O O . VAL A 1 98 ? 31.147 -5.605 -36.808 1.00 60.03 98 VAL A O 1
ATOM 800 N N . GLU A 1 99 ? 31.271 -5.562 -39.049 1.00 65.56 99 GLU A N 1
ATOM 801 C CA . GLU A 1 99 ? 32.544 -4.856 -39.093 1.00 65.56 99 GLU A CA 1
ATOM 802 C C . GLU A 1 99 ? 32.348 -3.404 -38.649 1.00 65.56 99 GLU A C 1
ATOM 804 O O . GLU A 1 99 ? 31.377 -2.727 -39.008 1.00 65.56 99 GLU A O 1
ATOM 809 N N . ASN A 1 100 ? 33.285 -2.912 -37.837 1.00 62.47 100 ASN A N 1
ATOM 810 C CA . ASN A 1 100 ? 33.299 -1.510 -37.448 1.00 62.47 100 ASN A CA 1
ATOM 811 C C . ASN A 1 100 ? 33.355 -0.632 -38.710 1.00 62.47 100 ASN A C 1
ATOM 813 O O . ASN A 1 100 ? 34.212 -0.865 -39.567 1.00 62.47 100 ASN A O 1
ATOM 817 N N . PRO A 1 101 ? 32.521 0.418 -38.817 1.00 66.62 101 PRO A N 1
ATOM 818 C CA . PRO A 1 101 ? 32.604 1.338 -39.940 1.00 66.62 101 PRO A CA 1
ATOM 819 C C . PRO A 1 101 ? 34.016 1.927 -40.036 1.00 66.62 101 PRO A C 1
ATOM 821 O O . PRO A 1 101 ? 34.608 2.336 -39.031 1.00 66.62 101 PRO A O 1
ATOM 824 N N . ILE A 1 102 ? 34.555 1.950 -41.258 1.00 70.94 102 ILE A N 1
ATOM 825 C CA . ILE A 1 102 ? 35.914 2.415 -41.547 1.00 70.94 102 ILE A CA 1
ATOM 826 C C . ILE A 1 102 ? 36.083 3.829 -40.983 1.00 70.94 102 ILE A C 1
ATOM 828 O O . ILE A 1 102 ? 35.287 4.726 -41.268 1.00 70.94 102 ILE A O 1
ATOM 832 N N . ALA A 1 103 ? 37.137 4.038 -40.189 1.00 66.12 103 ALA A N 1
ATOM 833 C CA . ALA A 1 103 ? 37.431 5.337 -39.599 1.00 66.12 103 ALA A CA 1
ATOM 834 C C . ALA A 1 103 ? 37.591 6.396 -40.702 1.00 66.12 103 ALA A C 1
ATOM 836 O O . ALA A 1 103 ? 38.552 6.388 -41.477 1.00 66.12 103 ALA A O 1
ATOM 837 N N . SER A 1 104 ? 36.641 7.327 -40.770 1.00 62.56 104 SER A N 1
ATOM 838 C CA . SER A 1 104 ? 36.651 8.420 -41.736 1.00 62.56 104 SER A CA 1
ATOM 839 C C . SER A 1 104 ? 37.890 9.294 -41.529 1.00 62.56 104 SER A C 1
ATOM 841 O O . SER A 1 104 ? 38.066 9.890 -40.462 1.00 62.56 104 SER A O 1
ATOM 843 N N . LYS A 1 105 ? 38.743 9.415 -42.555 1.00 69.44 105 LYS A N 1
ATOM 844 C CA . LYS A 1 105 ? 39.874 10.355 -42.558 1.00 69.44 105 LYS A CA 1
ATOM 845 C C . LYS A 1 105 ? 39.358 11.784 -42.712 1.00 69.44 105 LYS A C 1
ATOM 847 O O . LYS A 1 105 ? 39.380 12.362 -43.794 1.00 69.44 105 LYS A O 1
ATOM 852 N N . THR A 1 106 ? 38.892 12.377 -41.622 1.00 73.38 106 THR A N 1
ATOM 853 C CA . THR A 1 106 ? 38.601 13.811 -41.596 1.00 73.38 106 THR A CA 1
ATOM 854 C C . THR A 1 106 ? 39.924 14.574 -41.636 1.00 73.38 106 THR A C 1
ATOM 856 O O . THR A 1 106 ? 40.812 14.285 -40.827 1.00 73.38 106 THR A O 1
ATOM 859 N N . LYS A 1 107 ? 40.070 15.577 -42.516 1.00 60.84 107 LYS A N 1
ATOM 860 C CA . LYS A 1 107 ? 41.094 16.619 -42.341 1.00 60.84 107 LYS A CA 1
ATOM 861 C C . LYS A 1 107 ? 40.737 17.382 -41.067 1.00 60.84 107 LYS A C 1
ATOM 863 O O . LYS A 1 107 ? 39.967 18.336 -41.097 1.00 60.84 107 LYS A O 1
ATOM 868 N N . GLY A 1 108 ? 41.210 16.876 -39.930 1.00 63.12 108 GLY A N 1
ATOM 869 C CA . GLY A 1 108 ? 40.975 17.487 -38.632 1.00 63.12 108 GLY A CA 1
ATOM 870 C C . GLY A 1 108 ? 41.412 18.951 -38.640 1.00 63.12 108 GLY A C 1
ATOM 871 O O . GLY A 1 108 ? 42.298 19.349 -39.399 1.00 63.12 108 GLY A O 1
ATOM 872 N N . ARG A 1 109 ? 40.793 19.753 -37.770 1.00 68.25 109 ARG A N 1
ATOM 873 C CA . ARG A 1 109 ? 41.209 21.133 -37.504 1.00 68.25 109 ARG A CA 1
ATOM 874 C C . ARG A 1 109 ? 42.728 21.162 -37.266 1.00 68.25 109 ARG A C 1
ATOM 876 O O . ARG A 1 109 ? 43.201 20.326 -36.485 1.00 68.25 109 ARG A O 1
ATOM 883 N N . PRO A 1 110 ? 43.489 22.089 -37.885 1.00 64.50 110 PRO A N 1
ATOM 884 C CA . PRO A 1 110 ? 44.916 22.216 -37.626 1.00 64.50 110 PRO A CA 1
ATOM 885 C C . PRO A 1 110 ? 45.132 22.263 -36.119 1.00 64.50 110 PRO A C 1
ATOM 887 O O . PRO A 1 110 ? 44.477 23.046 -35.421 1.00 64.50 110 PRO A O 1
ATOM 890 N N . LYS A 1 111 ? 45.997 21.388 -35.598 1.00 61.28 111 LYS A N 1
ATOM 891 C CA . LYS A 1 111 ? 46.399 21.461 -34.196 1.00 61.28 111 LYS A CA 1
ATOM 892 C C . LYS A 1 111 ? 47.218 22.740 -34.041 1.00 61.28 111 LYS A C 1
ATOM 894 O O . LYS A 1 111 ? 48.433 22.715 -34.189 1.00 61.28 111 LYS A O 1
ATOM 899 N N . GLY A 1 112 ? 46.535 23.850 -33.759 1.00 62.19 112 GLY A N 1
ATOM 900 C CA . GLY A 1 112 ? 47.164 25.007 -33.137 1.00 62.19 112 GLY A CA 1
ATOM 901 C C . GLY A 1 112 ? 47.960 24.516 -31.932 1.00 62.19 112 GLY A C 1
ATOM 902 O O . GLY A 1 112 ? 47.566 23.530 -31.293 1.00 62.19 112 GLY A O 1
ATOM 903 N N . SER A 1 113 ? 49.113 25.136 -31.689 1.00 58.44 113 SER A N 1
ATOM 904 C CA . SER A 1 113 ? 50.008 24.784 -30.592 1.00 58.44 113 SER A CA 1
ATOM 905 C C . SER A 1 113 ? 49.195 24.562 -29.316 1.00 58.44 113 SER A C 1
ATOM 907 O O . SER A 1 113 ? 48.551 25.466 -28.788 1.00 58.44 113 SER A O 1
ATOM 909 N N . ARG A 1 114 ? 49.169 23.319 -28.826 1.00 62.97 114 ARG A N 1
ATOM 910 C CA . ARG A 1 114 ? 48.706 23.080 -27.462 1.00 62.97 114 ARG A CA 1
ATOM 911 C C . ARG A 1 114 ? 49.731 23.760 -26.566 1.00 62.97 114 ARG A C 1
ATOM 913 O O . ARG A 1 114 ? 50.914 23.428 -26.647 1.00 62.97 114 ARG A O 1
ATOM 920 N N . SER A 1 115 ? 49.291 24.707 -25.746 1.00 58.84 115 SER A N 1
ATOM 921 C CA . SER A 1 115 ? 50.078 25.163 -24.608 1.00 58.84 115 SER A CA 1
ATOM 922 C C . SER A 1 115 ? 50.537 23.925 -23.831 1.00 58.84 115 SER A C 1
ATOM 924 O O . SER A 1 115 ? 49.744 23.038 -23.509 1.00 58.84 115 SER A O 1
ATOM 926 N N . LYS A 1 116 ? 51.851 23.805 -23.627 1.00 57.66 116 LYS A N 1
ATOM 927 C CA . LYS A 1 116 ? 52.431 22.761 -22.783 1.00 57.66 116 LYS A CA 1
ATOM 928 C C . LYS A 1 116 ? 51.880 22.926 -21.363 1.00 57.66 116 LYS A C 1
ATOM 930 O O . LYS A 1 116 ? 51.921 24.027 -20.829 1.00 57.66 116 LYS A O 1
ATOM 935 N N . GLY A 1 117 ? 51.471 21.816 -20.755 1.00 43.91 117 GLY A N 1
ATOM 936 C CA . GLY A 1 117 ? 51.291 21.706 -19.308 1.00 43.91 117 GLY A CA 1
ATOM 937 C C . GLY A 1 117 ? 49.883 22.030 -18.820 1.00 43.91 117 GLY A C 1
ATOM 938 O O . GLY A 1 117 ? 49.394 23.146 -18.965 1.00 43.91 117 GLY A O 1
ATOM 939 N N . GLY A 1 118 ? 49.253 21.034 -18.197 1.00 58.53 118 GLY A N 1
ATOM 940 C CA . GLY A 1 118 ? 48.074 21.224 -17.369 1.00 58.53 118 GLY A CA 1
ATOM 941 C C . GLY A 1 118 ? 48.352 22.239 -16.267 1.00 58.53 118 GLY A C 1
ATOM 942 O O . GLY A 1 118 ? 49.006 21.937 -15.275 1.00 58.53 118 GLY A O 1
ATOM 943 N N . VAL A 1 119 ? 47.820 23.441 -16.436 1.00 55.34 119 VAL A N 1
ATOM 944 C CA . VAL A 1 119 ? 47.381 24.230 -15.297 1.00 55.34 119 VAL A CA 1
ATOM 945 C C . VAL A 1 119 ? 45.980 23.717 -15.011 1.00 55.34 119 VAL A C 1
ATOM 947 O O . VAL A 1 119 ? 45.032 24.065 -15.716 1.00 55.34 119 VAL A O 1
ATOM 950 N N . GLU A 1 120 ? 45.859 22.826 -14.025 1.00 62.44 120 GLU A N 1
ATOM 951 C CA . GLU A 1 120 ? 44.583 22.608 -13.348 1.00 62.44 120 GLU A CA 1
ATOM 952 C C . GLU A 1 120 ? 44.059 24.004 -13.009 1.00 62.44 120 GLU A C 1
ATOM 954 O O . GLU A 1 120 ? 44.671 24.714 -12.207 1.00 62.44 120 GLU A O 1
ATOM 959 N N . VAL A 1 121 ? 42.987 24.450 -13.674 1.00 56.44 121 VAL A N 1
ATOM 960 C CA . VAL A 1 121 ? 42.294 25.673 -13.272 1.00 56.44 121 VAL A CA 1
ATOM 961 C C . VAL A 1 121 ? 41.913 25.418 -11.829 1.00 56.44 121 VAL A C 1
ATOM 963 O O . VAL A 1 121 ? 41.046 24.581 -11.575 1.00 56.44 121 VAL A O 1
ATOM 966 N N . ALA A 1 122 ? 42.634 26.049 -10.898 1.00 63.69 122 ALA A N 1
ATOM 967 C CA . ALA A 1 122 ? 42.480 25.801 -9.479 1.00 63.69 122 ALA A CA 1
ATOM 968 C C . ALA A 1 122 ? 40.984 25.855 -9.174 1.00 63.69 122 ALA A C 1
ATOM 970 O O . ALA A 1 122 ? 40.351 26.899 -9.363 1.00 63.69 122 ALA A O 1
ATOM 971 N N . LYS A 1 123 ? 40.396 24.709 -8.795 1.00 65.88 123 LYS A N 1
ATOM 972 C CA . LYS A 1 123 ? 38.989 24.647 -8.396 1.00 65.88 123 LYS A CA 1
ATOM 973 C C . LYS A 1 123 ? 38.828 25.724 -7.335 1.00 65.88 123 LYS A C 1
ATOM 975 O O . LYS A 1 123 ? 39.468 25.630 -6.287 1.00 65.88 123 LYS A O 1
ATOM 980 N N . LYS A 1 124 ? 38.056 26.775 -7.641 1.00 65.06 124 LYS A N 1
ATOM 981 C CA . LYS A 1 124 ? 37.828 27.886 -6.711 1.00 65.06 124 LYS A CA 1
ATOM 982 C C . LYS A 1 124 ? 37.457 27.269 -5.365 1.00 65.06 124 LYS A C 1
ATOM 984 O O . LYS A 1 124 ? 36.523 26.465 -5.301 1.00 65.06 124 LYS A O 1
ATOM 989 N N . ARG A 1 125 ? 38.247 27.568 -4.328 1.00 67.31 125 ARG A N 1
ATOM 990 C CA . ARG A 1 125 ? 38.006 27.041 -2.983 1.00 67.31 125 ARG A CA 1
ATOM 991 C C . ARG A 1 125 ? 36.570 27.377 -2.589 1.00 67.31 125 ARG A C 1
ATOM 993 O O . ARG A 1 125 ? 36.107 28.493 -2.831 1.00 67.31 125 ARG A O 1
ATOM 1000 N N . ARG A 1 126 ? 35.848 26.394 -2.052 1.00 71.06 126 ARG A N 1
ATOM 1001 C CA . ARG A 1 126 ? 34.451 26.578 -1.649 1.00 71.06 126 ARG A CA 1
ATOM 1002 C C . ARG A 1 126 ? 34.435 27.501 -0.437 1.00 71.06 126 ARG A C 1
ATOM 1004 O O . ARG A 1 126 ? 34.911 27.110 0.619 1.00 71.06 126 ARG A O 1
ATOM 1011 N N . HIS A 1 127 ? 33.914 28.712 -0.585 1.00 81.81 127 HIS A N 1
ATOM 1012 C CA . HIS A 1 127 ? 33.804 29.636 0.536 1.00 81.81 127 HIS A CA 1
ATOM 1013 C C . HIS A 1 127 ? 32.481 29.455 1.281 1.00 81.81 127 HIS A C 1
ATOM 1015 O O . HIS A 1 127 ? 31.424 29.212 0.700 1.00 81.81 127 HIS A O 1
ATOM 1021 N N . CYS A 1 128 ? 32.546 29.593 2.595 1.00 85.56 128 CYS A N 1
ATOM 1022 C CA . CYS A 1 128 ? 31.408 29.559 3.481 1.00 85.56 128 CYS A CA 1
ATOM 1023 C C . CYS A 1 128 ? 30.586 30.843 3.323 1.00 85.56 128 CYS A C 1
ATOM 1025 O O . CYS A 1 128 ? 31.096 31.947 3.504 1.00 85.56 128 CYS A O 1
ATOM 1027 N N . HIS A 1 129 ? 29.295 30.693 3.033 1.00 83.56 129 HIS A N 1
ATOM 1028 C CA . HIS A 1 129 ? 28.354 31.810 2.894 1.00 83.56 129 HIS A CA 1
ATOM 1029 C C . HIS A 1 129 ? 27.713 32.261 4.223 1.00 83.56 129 HIS A C 1
ATOM 1031 O O . HIS A 1 129 ? 26.821 33.105 4.214 1.00 83.56 129 HIS A O 1
ATOM 1037 N N . PHE A 1 130 ? 28.116 31.703 5.373 1.00 83.94 130 PHE A N 1
ATOM 1038 C CA . PHE A 1 130 ? 27.559 32.111 6.668 1.00 83.94 130 PHE A CA 1
ATOM 1039 C C . PHE A 1 130 ? 27.991 33.552 7.018 1.00 83.94 130 PHE A C 1
ATOM 1041 O O . PHE A 1 130 ? 29.180 33.861 6.856 1.00 83.94 130 PHE A O 1
ATOM 1048 N N . PRO A 1 131 ? 27.083 34.421 7.515 1.00 82.56 131 PRO A N 1
ATOM 1049 C CA . PRO A 1 131 ? 27.407 35.806 7.856 1.00 82.56 131 PRO A CA 1
ATOM 1050 C C . PRO A 1 131 ? 28.628 35.883 8.779 1.00 82.56 131 PRO A C 1
ATOM 1052 O O . PRO A 1 131 ? 28.700 35.170 9.779 1.00 82.56 131 PRO A O 1
ATOM 1055 N N . ASN A 1 132 ? 29.604 36.720 8.424 1.00 79.88 132 ASN A N 1
ATOM 1056 C CA . ASN A 1 132 ? 30.857 36.925 9.165 1.00 79.88 132 ASN A CA 1
ATOM 1057 C C . ASN A 1 132 ? 31.781 35.684 9.293 1.00 79.88 132 ASN A C 1
ATOM 1059 O O . ASN A 1 132 ? 32.711 35.710 10.093 1.00 79.88 132 ASN A O 1
ATOM 1063 N N . CYS A 1 133 ? 31.560 34.596 8.534 1.00 86.88 133 CYS A N 1
ATOM 1064 C CA . CYS A 1 133 ? 32.419 33.395 8.557 1.00 86.88 133 CYS A CA 1
ATOM 1065 C C . CYS A 1 133 ? 33.569 33.499 7.540 1.00 86.88 133 CYS A C 1
ATOM 1067 O O . CYS A 1 133 ? 34.728 33.369 7.918 1.00 86.88 133 CYS A O 1
ATOM 1069 N N . GLY A 1 134 ? 33.264 33.714 6.252 1.00 76.62 134 GLY A N 1
ATOM 1070 C CA . GLY A 1 134 ? 34.252 33.954 5.182 1.00 76.62 134 GLY A CA 1
ATOM 1071 C C . GLY A 1 134 ? 35.285 32.840 4.910 1.00 76.62 134 GLY A C 1
ATOM 1072 O O . GLY A 1 134 ? 36.119 32.996 4.023 1.00 76.62 134 GLY A O 1
ATOM 1073 N N . GLY A 1 135 ? 35.258 31.724 5.650 1.00 82.25 135 GLY A N 1
ATOM 1074 C CA . GLY A 1 135 ? 36.238 30.636 5.545 1.00 82.25 135 GLY A CA 1
ATOM 1075 C C . GLY A 1 135 ? 36.142 29.855 4.231 1.00 82.25 135 GLY A C 1
ATOM 1076 O O . GLY A 1 135 ? 35.072 29.771 3.643 1.00 82.25 135 GLY A O 1
ATOM 1077 N N . THR A 1 136 ? 37.247 29.266 3.770 1.00 79.62 136 THR A N 1
ATOM 1078 C CA . THR A 1 136 ? 37.369 28.684 2.412 1.00 79.62 136 THR A CA 1
ATOM 1079 C C . THR A 1 136 ? 37.481 27.156 2.358 1.00 79.62 136 THR A C 1
ATOM 1081 O O . THR A 1 136 ? 37.617 26.590 1.273 1.00 79.62 136 THR A O 1
ATOM 1084 N N . ASP A 1 137 ? 37.378 26.486 3.509 1.00 78.50 137 ASP A N 1
ATOM 1085 C CA . ASP A 1 137 ? 37.569 25.032 3.638 1.00 78.50 137 ASP A CA 1
ATOM 1086 C C . ASP A 1 137 ? 36.329 24.303 4.195 1.00 78.50 137 ASP A C 1
ATOM 1088 O O . ASP A 1 137 ? 36.385 23.129 4.557 1.00 78.50 137 ASP A O 1
ATOM 1092 N N . HIS A 1 138 ? 35.185 24.988 4.283 1.00 84.06 138 HIS A N 1
ATOM 1093 C CA . HIS A 1 138 ? 33.924 24.402 4.738 1.00 84.06 138 HIS A CA 1
ATOM 1094 C C . HIS A 1 138 ? 32.710 25.146 4.164 1.00 84.06 138 HIS A C 1
ATOM 1096 O O . HIS A 1 138 ? 32.799 26.296 3.744 1.00 84.06 138 HIS A O 1
ATOM 1102 N N . ASP A 1 139 ? 31.552 24.488 4.180 1.00 82.56 139 ASP A N 1
ATOM 1103 C CA . ASP A 1 139 ? 30.266 25.085 3.807 1.00 82.56 139 ASP A CA 1
ATOM 1104 C C . ASP A 1 139 ? 29.538 25.642 5.048 1.00 82.56 139 ASP A C 1
ATOM 1106 O O . ASP A 1 139 ? 29.785 25.229 6.182 1.00 82.56 139 ASP A O 1
ATOM 1110 N N . SER A 1 140 ? 28.579 26.534 4.824 1.00 82.25 140 SER A N 1
ATOM 1111 C CA . SER A 1 140 ? 27.634 27.109 5.789 1.00 82.25 140 SER A CA 1
ATOM 1112 C C . SER A 1 140 ? 27.021 26.090 6.761 1.00 82.25 140 SER A C 1
ATOM 1114 O O . SER A 1 140 ? 26.813 26.394 7.939 1.00 82.25 140 SER A O 1
ATOM 1116 N N . ARG A 1 141 ? 26.782 24.853 6.304 1.00 81.25 141 ARG A N 1
ATOM 1117 C CA . ARG A 1 141 ? 26.264 23.745 7.125 1.00 81.25 141 ARG A CA 1
ATOM 1118 C C . ARG A 1 141 ? 27.225 23.311 8.230 1.00 81.25 141 ARG A C 1
ATOM 1120 O O . ARG A 1 141 ? 26.769 22.909 9.296 1.00 81.25 141 ARG A O 1
ATOM 1127 N N . ASN A 1 142 ? 28.529 23.423 7.990 1.00 79.38 142 ASN A N 1
ATOM 1128 C CA . ASN A 1 142 ? 29.574 23.026 8.926 1.00 79.38 142 ASN A CA 1
ATOM 1129 C C . ASN A 1 142 ? 30.421 24.218 9.414 1.00 79.38 142 ASN A C 1
ATOM 1131 O O . ASN A 1 142 ? 31.538 24.009 9.879 1.00 79.38 142 ASN A O 1
ATOM 1135 N N . CYS A 1 143 ? 29.918 25.462 9.318 1.00 84.56 143 CYS A N 1
ATOM 1136 C CA . CYS A 1 143 ? 30.666 26.641 9.775 1.00 84.56 143 CYS A CA 1
ATOM 1137 C C . CYS A 1 143 ? 30.896 26.579 11.300 1.00 84.56 143 CYS A C 1
ATOM 1139 O O . CYS A 1 143 ? 29.927 26.543 12.069 1.00 84.56 143 CYS A O 1
ATOM 1141 N N . PRO A 1 144 ? 32.156 26.607 11.774 1.00 81.62 144 PRO A N 1
ATOM 1142 C CA . PRO A 1 144 ? 32.473 26.592 13.203 1.00 81.62 144 PRO A CA 1
ATOM 1143 C C . PRO A 1 144 ? 31.893 27.803 13.940 1.00 81.62 144 PRO A C 1
ATOM 1145 O O . PRO A 1 144 ? 31.454 27.690 15.082 1.00 81.62 144 PRO A O 1
ATOM 1148 N N . THR A 1 145 ? 31.834 28.955 13.270 1.00 79.50 145 THR A N 1
ATOM 1149 C CA . THR A 1 145 ? 31.271 30.206 13.798 1.00 79.50 145 THR A CA 1
ATOM 1150 C C . THR A 1 145 ? 29.770 30.084 14.061 1.00 79.50 145 THR A C 1
ATOM 1152 O O . THR A 1 145 ? 29.281 30.600 15.062 1.00 79.50 145 THR A O 1
ATOM 1155 N N . LYS A 1 146 ? 29.046 29.305 13.241 1.00 77.31 146 LYS A N 1
ATOM 1156 C CA . LYS A 1 146 ? 27.640 28.965 13.501 1.00 77.31 146 LYS A CA 1
ATOM 1157 C C . LYS A 1 146 ? 27.498 28.203 14.820 1.00 77.31 146 LYS A C 1
ATOM 1159 O O . LYS A 1 146 ? 26.616 28.521 15.603 1.00 77.31 146 LYS A O 1
ATOM 1164 N N . ARG A 1 147 ? 28.372 27.225 15.089 1.00 64.62 147 ARG A N 1
ATOM 1165 C CA . ARG A 1 147 ? 28.322 26.421 16.326 1.00 64.62 147 ARG A CA 1
ATOM 1166 C C . ARG A 1 147 ? 28.654 27.246 17.572 1.00 64.62 147 ARG A C 1
ATOM 1168 O O . ARG A 1 147 ? 27.964 27.102 18.575 1.00 64.62 147 ARG A O 1
ATOM 1175 N N . LYS A 1 148 ? 29.644 28.142 17.483 1.00 64.31 148 LYS A N 1
ATOM 1176 C CA . LYS A 1 148 ? 30.036 29.038 18.586 1.00 64.31 148 LYS A CA 1
ATOM 1177 C C . LYS A 1 148 ? 28.913 29.999 18.996 1.00 64.31 148 LYS A C 1
ATOM 1179 O O . LYS A 1 148 ? 28.717 30.209 20.188 1.00 64.31 148 LYS A O 1
ATOM 1184 N N . ASN A 1 149 ? 28.134 30.498 18.032 1.00 59.34 149 ASN A N 1
ATOM 1185 C CA . ASN A 1 149 ? 27.000 31.385 18.310 1.00 59.34 149 ASN A CA 1
ATOM 1186 C C . ASN A 1 149 ? 25.814 30.666 18.972 1.00 59.34 149 ASN A C 1
ATOM 1188 O O . ASN A 1 149 ? 25.091 31.281 19.749 1.00 59.34 149 ASN A O 1
ATOM 1192 N N . VAL A 1 150 ? 25.607 29.372 18.696 1.00 59.19 150 VAL A N 1
ATOM 1193 C CA . VAL A 1 150 ? 24.554 28.585 19.370 1.00 59.19 150 VAL A CA 1
ATOM 1194 C C . VAL A 1 150 ? 24.937 28.303 20.825 1.00 59.19 150 VAL A C 1
ATOM 1196 O O . VAL A 1 150 ? 24.079 28.357 21.697 1.00 59.19 150 VAL A O 1
ATOM 1199 N N . SER A 1 151 ? 26.221 28.064 21.110 1.00 55.44 151 SER A N 1
ATOM 1200 C CA . SER A 1 151 ? 26.711 27.853 22.482 1.00 55.44 151 SER A CA 1
ATOM 1201 C C . SER A 1 151 ? 26.763 29.119 23.344 1.00 55.44 151 SER A C 1
ATOM 1203 O O . SER A 1 151 ? 26.893 29.009 24.557 1.00 55.44 151 SER A O 1
ATOM 1205 N N . SER A 1 152 ? 26.684 30.311 22.744 1.00 54.88 152 SER A N 1
ATOM 1206 C CA . SER A 1 152 ? 26.699 31.595 23.459 1.00 54.88 152 SER A CA 1
ATOM 1207 C C . SER A 1 152 ? 25.308 32.186 23.708 1.00 54.88 152 SER A C 1
ATOM 1209 O O . SER A 1 152 ? 25.212 33.278 24.263 1.00 54.88 152 SER A O 1
ATOM 1211 N N . LEU A 1 153 ? 24.229 31.508 23.300 1.00 47.06 153 LEU A N 1
ATOM 1212 C CA . LEU A 1 153 ? 22.883 31.913 23.700 1.00 47.06 153 LEU A CA 1
ATOM 1213 C C . LEU A 1 153 ? 22.624 31.408 25.128 1.00 47.06 153 LEU A C 1
ATOM 1215 O O . LEU A 1 153 ? 22.694 30.197 25.350 1.00 47.06 153 LEU A O 1
ATOM 1219 N N . PRO A 1 154 ? 22.316 32.283 26.104 1.00 42.28 154 PRO A N 1
ATOM 1220 C CA . PRO A 1 154 ? 21.845 31.819 27.399 1.00 42.28 154 PRO A CA 1
ATOM 1221 C C . PRO A 1 154 ? 20.540 31.050 27.184 1.00 42.28 154 PRO A C 1
ATOM 1223 O O . PRO A 1 154 ? 19.603 31.550 26.559 1.00 42.28 154 PRO A O 1
ATOM 1226 N N . SER A 1 155 ? 20.487 2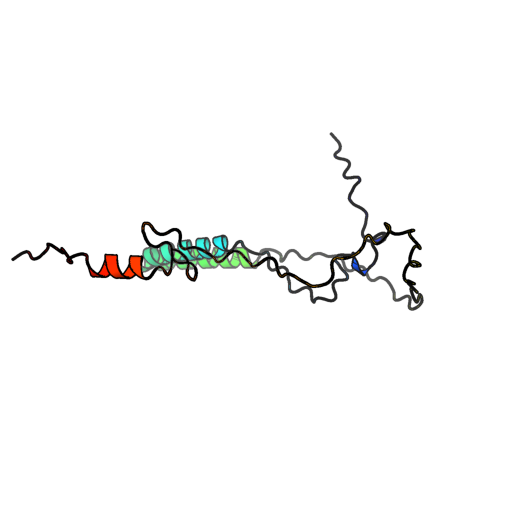9.818 27.686 1.00 52.84 155 SER A N 1
ATOM 1227 C CA . SER A 1 155 ? 19.281 28.997 27.689 1.00 52.84 155 SER A CA 1
ATOM 1228 C C . SER A 1 155 ? 18.217 29.655 28.573 1.00 52.84 155 SER A C 1
ATOM 1230 O O . SER A 1 155 ? 18.130 29.380 29.768 1.00 52.84 155 SER A O 1
ATOM 1232 N N . GLN A 1 156 ? 17.405 30.547 28.015 1.00 46.06 156 GLN A N 1
ATOM 1233 C CA . GLN A 1 156 ? 16.168 30.963 28.661 1.00 46.06 156 GLN A CA 1
ATOM 1234 C C . GLN A 1 156 ? 15.100 29.914 28.359 1.00 46.06 156 GLN A C 1
ATOM 1236 O O . GLN A 1 156 ? 14.474 29.923 27.305 1.00 46.06 156 GLN A O 1
ATOM 1241 N N . SER A 1 157 ? 14.909 28.996 29.304 1.00 45.19 157 SER A N 1
ATOM 1242 C CA . SER A 1 157 ? 13.671 28.232 29.433 1.00 45.19 157 SER A CA 1
ATOM 1243 C C . SER A 1 157 ? 12.946 28.740 30.679 1.00 45.19 157 SER A C 1
ATOM 1245 O O . SER A 1 157 ? 13.290 28.316 31.785 1.00 45.19 157 SER A O 1
ATOM 1247 N N . PRO A 1 158 ? 11.973 29.655 30.557 1.00 51.38 158 PRO A N 1
ATOM 1248 C CA . PRO A 1 158 ? 11.097 29.994 31.662 1.00 51.38 158 PRO A CA 1
ATOM 1249 C C . PRO A 1 158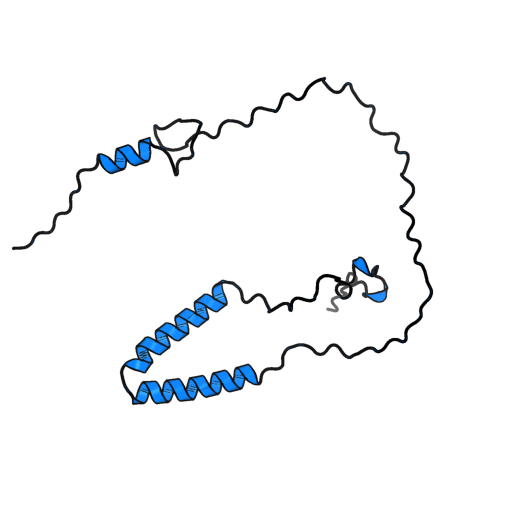 ? 9.954 28.982 31.663 1.00 51.38 158 PRO A C 1
ATOM 1251 O O . PRO A 1 158 ? 9.141 29.018 30.754 1.00 51.38 158 PRO A O 1
ATOM 1254 N N . ASN A 1 159 ? 9.938 28.054 32.624 1.00 42.84 159 ASN A N 1
ATOM 1255 C CA . ASN A 1 159 ? 8.728 27.385 33.125 1.00 42.84 159 ASN A CA 1
ATOM 1256 C C . ASN A 1 159 ? 9.093 26.514 34.342 1.00 42.84 159 ASN A C 1
ATOM 1258 O O . ASN A 1 159 ? 9.413 25.333 34.214 1.00 42.84 159 ASN A O 1
ATOM 1262 N N . LYS A 1 160 ? 9.031 27.104 35.539 1.00 40.84 160 LYS A N 1
ATOM 1263 C CA . LYS A 1 160 ? 8.725 26.374 36.775 1.00 40.84 160 LYS A CA 1
ATOM 1264 C C . LYS A 1 160 ? 7.541 27.077 37.431 1.00 40.84 160 LYS A C 1
ATOM 1266 O O . LYS A 1 160 ? 7.695 28.182 37.938 1.00 40.84 160 LYS A O 1
ATOM 1271 N N . LEU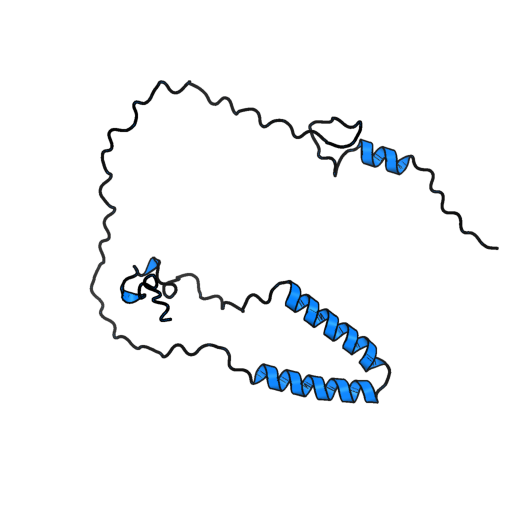 A 1 161 ? 6.377 26.441 37.358 1.00 43.66 161 LEU A N 1
ATOM 1272 C CA . LEU A 1 161 ? 5.242 26.715 38.232 1.00 43.66 161 LEU A CA 1
ATOM 1273 C C . LEU A 1 161 ? 5.486 25.950 39.542 1.00 43.66 161 LEU A C 1
ATOM 1275 O O . LEU A 1 161 ? 5.785 24.754 39.495 1.00 43.66 161 LEU A O 1
ATOM 1279 N N . VAL A 1 162 ? 5.389 26.651 40.670 1.00 47.44 162 VAL A N 1
ATOM 1280 C CA . VAL A 1 162 ? 5.074 26.103 41.999 1.00 47.44 162 VAL A CA 1
ATOM 1281 C C . VAL A 1 162 ? 3.805 26.804 42.445 1.00 47.44 162 VAL A C 1
ATOM 1283 O O . VAL A 1 162 ? 3.745 28.036 42.229 1.00 47.44 162 VAL A O 1
#

Organism: Lupinus albus (NCBI:txid3870)

Sequence (162 aa):
MLKNDYFNLPDKYLPLRWRRASSLIPQSRRLIKCSDNSSIELRSLVQNLEVESLKTKDRFEVASKELDKVIKLIKGMPDQEQFDDFEDVVNNGDDCGVENPIASKTKGRPKGSRSKGGVEVAKKRRHCHFPNCGGTDHDSRNCPTKRKNVSSLPSQSPNKLV